Protein AF-A0A813KQ29-F1 (afdb_monomer)

Secondary structure (DSSP, 8-state):
-----HHHHHHHHHHHHHHSPPPPPP----------------------------------------------PPPHHHHHHHHHHHHHHHTTS--TTGGGHHHHHHHHTT-HHHHHHTB-SS-SSSSSGGGB-HHHHHHTT---HHHHHHHHHHHHTS--

pLDDT: mean 80.84, std 19.45, range [44.09, 98.44]

Sequence (160 aa):
AAGVDVHSEQLARLQALLSDLPASPQAESDEEDGGAKDLAKEPALENSRQRRPADTAPSSSLLPETSSPSTEVPRREGREAALHEWLEGLDAGKGGLLQYFDVIRAEFDSDLRQLRAVRLIEPRSAGVVGSIDQSFWQVCGVKTMGHRMLLARGINLLPG

Structure (mmCIF, N/CA/C/O backbone):
data_AF-A0A813KQ29-F1
#
_entry.id   AF-A0A813KQ29-F1
#
loop_
_atom_site.group_PDB
_atom_site.id
_atom_site.type_symbol
_atom_site.label_atom_id
_atom_site.label_alt_id
_atom_site.label_comp_id
_atom_site.label_asym_id
_atom_site.label_entity_id
_atom_site.label_seq_id
_atom_site.pdbx_PDB_ins_code
_atom_site.Cartn_x
_atom_site.Cartn_y
_atom_site.Cartn_z
_atom_site.occupancy
_atom_site.B_iso_or_equiv
_atom_site.auth_seq_id
_atom_site.auth_comp_id
_atom_site.auth_asym_id
_atom_site.auth_atom_id
_atom_site.pdbx_PDB_model_num
ATOM 1 N N . ALA A 1 1 ? 27.866 18.431 -54.044 1.00 47.25 1 ALA A N 1
ATOM 2 C CA . ALA A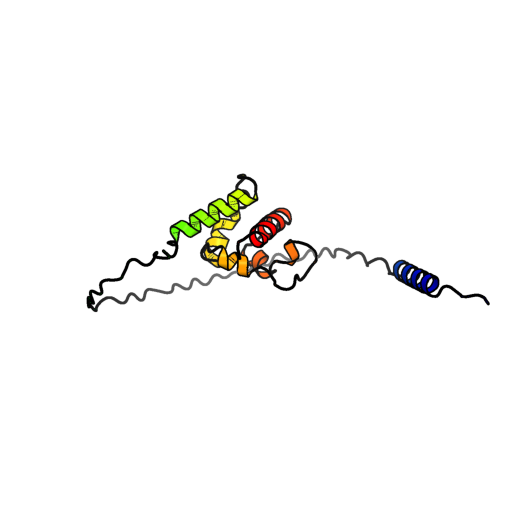 1 1 ? 27.473 17.210 -53.318 1.00 47.25 1 ALA A CA 1
ATOM 3 C C . ALA A 1 1 ? 26.637 17.641 -52.122 1.00 47.25 1 ALA A C 1
ATOM 5 O O . ALA A 1 1 ? 27.189 18.181 -51.175 1.00 47.25 1 ALA A O 1
ATOM 6 N N . ALA A 1 2 ? 25.313 17.544 -52.236 1.00 51.22 2 ALA A N 1
ATOM 7 C CA . ALA A 1 2 ? 24.378 17.913 -51.179 1.00 51.22 2 ALA A CA 1
ATOM 8 C C . ALA A 1 2 ? 24.074 16.653 -50.361 1.00 51.22 2 ALA A C 1
ATOM 10 O O . ALA A 1 2 ? 23.385 15.758 -50.844 1.00 51.22 2 ALA A O 1
ATOM 11 N N . GLY A 1 3 ? 24.662 16.553 -49.169 1.00 56.44 3 GLY A N 1
ATOM 12 C CA . GLY A 1 3 ? 24.293 15.540 -48.187 1.00 56.44 3 GLY A CA 1
ATOM 13 C C . GLY A 1 3 ? 22.990 15.977 -47.540 1.00 56.44 3 GLY A C 1
ATOM 14 O O . GLY A 1 3 ? 22.998 16.856 -46.686 1.00 56.44 3 GLY A O 1
ATOM 15 N N . VAL A 1 4 ? 21.872 15.436 -48.015 1.00 60.28 4 VAL A N 1
ATOM 16 C CA . VAL A 1 4 ? 20.573 15.658 -47.384 1.00 60.28 4 VAL A CA 1
ATOM 17 C C . VAL A 1 4 ? 20.593 14.899 -46.062 1.00 60.28 4 VAL A C 1
ATOM 19 O O . VAL A 1 4 ? 20.774 13.682 -46.037 1.00 60.28 4 VAL A O 1
ATOM 22 N N . ASP A 1 5 ? 20.494 15.651 -44.973 1.00 70.12 5 ASP A N 1
ATOM 23 C CA . ASP A 1 5 ? 20.562 15.177 -43.597 1.00 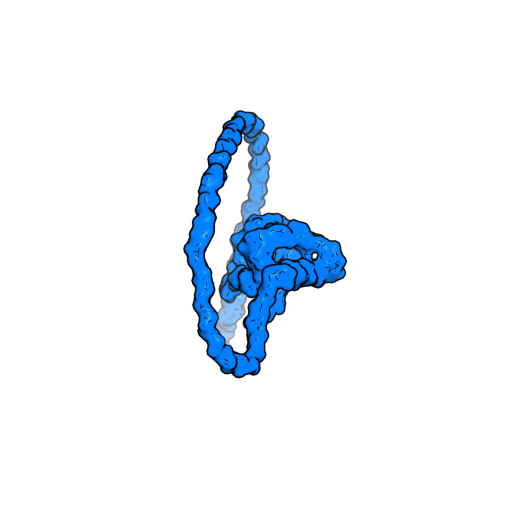70.12 5 ASP A CA 1
ATOM 24 C C . ASP A 1 5 ? 19.353 14.272 -43.301 1.00 70.12 5 ASP A C 1
ATOM 26 O O . ASP A 1 5 ? 18.271 14.725 -42.925 1.00 70.12 5 ASP A O 1
ATOM 30 N N . VAL A 1 6 ? 19.530 12.965 -43.517 1.00 75.44 6 VAL A N 1
ATOM 31 C CA . VAL A 1 6 ? 18.506 11.911 -43.350 1.00 75.44 6 VAL A CA 1
ATOM 32 C C . VAL A 1 6 ? 17.845 11.964 -41.966 1.00 75.44 6 VAL A C 1
ATOM 34 O O . VAL A 1 6 ? 16.679 11.604 -41.803 1.00 75.44 6 VAL A O 1
ATOM 37 N N . HIS A 1 7 ? 18.567 12.473 -40.968 1.00 77.69 7 HIS A N 1
ATOM 38 C CA . HIS A 1 7 ? 18.082 12.607 -39.601 1.00 77.69 7 HIS A CA 1
ATOM 39 C C . HIS A 1 7 ? 17.005 13.698 -39.449 1.00 77.69 7 HIS A C 1
ATOM 41 O O . HIS A 1 7 ? 16.092 13.569 -38.633 1.00 77.69 7 HIS A O 1
ATOM 47 N N . SER A 1 8 ? 17.062 14.754 -40.265 1.00 82.12 8 SER A N 1
ATOM 48 C CA . SER A 1 8 ? 16.061 15.827 -40.252 1.00 82.12 8 SER A CA 1
ATOM 49 C C . SER A 1 8 ? 14.724 15.356 -40.836 1.00 82.12 8 SER A C 1
ATOM 51 O O . SER A 1 8 ? 13.661 15.676 -40.302 1.00 82.12 8 SER A O 1
ATOM 53 N N . GLU A 1 9 ? 14.766 14.507 -41.867 1.00 84.56 9 GLU A N 1
ATOM 54 C CA . GLU A 1 9 ? 13.558 13.961 -42.494 1.00 84.56 9 GLU A CA 1
ATOM 55 C C . GLU A 1 9 ? 12.821 12.974 -41.570 1.00 84.56 9 GLU A C 1
ATOM 57 O O . GLU A 1 9 ? 11.588 12.945 -41.534 1.00 84.56 9 GLU A O 1
ATOM 62 N N . GLN A 1 10 ? 13.559 12.204 -40.761 1.00 84.50 10 GLN A N 1
ATOM 63 C CA . GLN A 1 10 ? 12.958 11.320 -39.757 1.00 84.50 10 GLN A CA 1
ATOM 64 C C . GLN A 1 10 ? 12.234 12.100 -38.651 1.00 84.50 10 GLN A C 1
ATOM 66 O O . GLN A 1 10 ? 11.135 11.712 -38.248 1.00 84.50 10 GLN A O 1
ATOM 71 N N . LEU A 1 11 ? 12.798 13.227 -38.208 1.00 88.31 11 LEU A N 1
ATOM 72 C CA . LEU A 1 11 ? 12.158 14.105 -37.225 1.00 88.31 11 LEU A CA 1
ATOM 73 C C . LEU A 1 11 ? 10.867 14.730 -37.767 1.00 88.31 11 LEU A C 1
ATOM 75 O O . LEU A 1 11 ? 9.845 14.714 -37.081 1.00 88.31 11 LEU A O 1
ATOM 79 N N . ALA A 1 12 ? 10.880 15.199 -39.018 1.00 88.75 12 ALA A N 1
ATOM 80 C CA . ALA A 1 12 ? 9.691 15.761 -39.657 1.00 88.75 12 ALA A CA 1
ATOM 81 C C . ALA A 1 12 ? 8.561 14.723 -39.800 1.00 88.75 12 ALA A C 1
ATOM 83 O O . ALA A 1 12 ? 7.394 15.034 -39.550 1.00 88.75 12 ALA A O 1
ATOM 84 N N . ARG A 1 13 ? 8.897 13.466 -40.129 1.00 88.38 13 ARG A N 1
ATOM 85 C CA . ARG A 1 13 ? 7.918 12.366 -40.203 1.00 88.38 13 ARG A CA 1
ATOM 86 C C . ARG A 1 13 ? 7.277 12.043 -38.853 1.00 88.38 13 ARG A C 1
ATOM 88 O O . ARG A 1 13 ? 6.070 11.820 -38.803 1.00 88.38 13 ARG A O 1
ATOM 95 N N . LEU A 1 14 ? 8.051 12.043 -37.766 1.00 90.12 14 LEU A N 1
ATOM 96 C CA . LEU A 1 14 ? 7.510 11.804 -36.423 1.00 90.12 14 LEU A CA 1
ATOM 97 C C . LEU A 1 14 ? 6.570 12.927 -35.976 1.00 90.12 14 LEU A C 1
ATOM 99 O O . LEU A 1 14 ? 5.529 12.659 -35.379 1.00 90.12 14 LEU A O 1
ATOM 103 N N . GLN A 1 15 ? 6.899 14.175 -36.305 1.00 90.81 15 GLN A N 1
ATOM 104 C CA . GLN A 1 15 ? 6.072 15.320 -35.933 1.00 90.81 15 GLN A CA 1
ATOM 105 C C . GLN A 1 15 ? 4.744 15.358 -36.714 1.00 90.81 15 GLN A C 1
ATOM 107 O O . GLN A 1 15 ? 3.705 15.704 -36.148 1.00 90.81 15 GLN A O 1
ATOM 112 N N . ALA A 1 16 ? 4.750 14.926 -37.981 1.00 91.56 16 ALA A N 1
ATOM 113 C CA . ALA A 1 16 ? 3.533 14.786 -38.781 1.00 91.56 16 ALA A CA 1
ATOM 114 C C . ALA A 1 16 ? 2.593 13.704 -38.218 1.00 91.56 16 ALA A C 1
ATOM 116 O O . ALA A 1 16 ? 1.399 13.952 -38.076 1.00 91.56 16 ALA A O 1
ATOM 117 N N . LEU A 1 17 ? 3.130 12.547 -37.811 1.00 90.56 17 LEU A N 1
ATOM 118 C CA . LEU A 1 17 ? 2.339 11.463 -37.209 1.00 90.56 17 LEU A CA 1
ATOM 119 C C . LEU A 1 17 ? 1.683 11.861 -35.882 1.00 90.56 17 LEU A C 1
ATOM 121 O O . LEU A 1 17 ? 0.576 11.420 -35.588 1.00 90.56 17 LEU A O 1
ATOM 125 N N . LEU A 1 18 ? 2.339 12.708 -35.086 1.00 86.94 18 LEU A N 1
ATOM 126 C CA . LEU A 1 18 ? 1.774 13.185 -33.823 1.00 86.94 18 LEU A CA 1
ATOM 127 C C . LEU A 1 18 ? 0.623 14.186 -34.026 1.00 86.94 18 LEU A C 1
ATOM 129 O O . LEU A 1 18 ? -0.230 14.319 -33.154 1.00 86.94 18 LEU A O 1
ATOM 133 N N . SER A 1 19 ? 0.607 14.883 -35.165 1.00 88.75 19 SER A N 1
ATOM 134 C CA . SER A 1 19 ? -0.395 15.911 -35.479 1.00 88.75 19 SER A CA 1
ATOM 135 C C . SER A 1 19 ? -1.674 15.334 -36.095 1.00 88.75 19 SER A C 1
ATOM 137 O O . SER A 1 19 ? -2.713 15.981 -36.038 1.00 88.75 19 SER A O 1
ATOM 139 N N . ASP A 1 20 ? -1.601 14.129 -36.668 1.00 89.19 20 ASP A N 1
ATOM 140 C CA . ASP A 1 20 ? -2.719 13.465 -37.356 1.00 89.19 20 ASP A CA 1
ATOM 141 C C . ASP A 1 20 ? -3.547 12.552 -36.431 1.00 89.19 20 ASP A C 1
ATOM 143 O O . ASP A 1 20 ? -4.508 11.919 -36.860 1.00 89.19 20 ASP A O 1
ATOM 147 N N . LEU A 1 21 ? -3.197 12.469 -35.142 1.00 82.38 21 LEU A N 1
ATOM 148 C CA . LEU A 1 21 ? -3.965 11.681 -34.181 1.00 82.38 21 LEU A CA 1
ATOM 149 C C . LEU A 1 21 ? -5.358 12.309 -33.988 1.00 82.38 21 LEU A C 1
ATOM 151 O O . LEU A 1 21 ? -5.451 13.441 -33.502 1.00 82.38 21 LEU A O 1
ATOM 155 N N . PRO A 1 22 ? -6.449 11.597 -34.334 1.00 76.69 22 PRO A N 1
ATOM 156 C CA . PRO A 1 22 ? -7.796 12.108 -34.146 1.00 76.69 22 PRO A CA 1
ATOM 157 C C . PRO A 1 22 ? -8.048 12.331 -32.654 1.00 76.69 22 PRO A C 1
ATOM 159 O O . PRO A 1 22 ? -7.699 11.492 -31.819 1.00 76.69 22 PRO A O 1
ATOM 162 N N . ALA A 1 23 ? -8.649 13.475 -32.320 1.00 71.62 23 ALA A N 1
ATOM 163 C CA . ALA A 1 23 ? -9.063 13.778 -30.959 1.00 71.62 23 ALA A CA 1
ATOM 164 C C . ALA A 1 23 ? -9.917 12.619 -30.430 1.00 71.62 23 ALA A C 1
ATOM 166 O O . ALA A 1 23 ? -10.892 12.223 -31.071 1.00 71.62 23 ALA A O 1
ATOM 167 N N . SER A 1 24 ? -9.502 12.059 -29.290 1.00 70.56 24 SER A N 1
ATOM 168 C CA . SER A 1 24 ? -10.189 10.948 -28.635 1.00 70.56 24 SER A CA 1
ATOM 169 C C . SER A 1 24 ? -11.689 11.255 -28.572 1.00 70.56 24 SER A C 1
ATOM 171 O O . SER A 1 24 ? -12.037 12.324 -28.057 1.00 70.56 24 SER A O 1
ATOM 173 N N . PRO A 1 25 ? -12.571 10.378 -29.087 1.00 64.12 25 PRO A N 1
ATOM 174 C CA . PRO A 1 25 ? -14.004 10.595 -28.990 1.00 64.12 25 PRO A CA 1
ATOM 175 C C . PRO A 1 25 ? -14.351 10.734 -27.509 1.00 64.12 25 PRO A C 1
ATOM 177 O O . PRO A 1 25 ? -14.043 9.853 -26.700 1.00 64.12 25 PRO A O 1
ATOM 180 N N . GLN A 1 26 ? -14.907 11.889 -27.143 1.00 51.97 26 GLN A N 1
ATOM 181 C CA . GLN A 1 26 ? -15.436 12.097 -25.807 1.00 51.97 26 GLN A CA 1
ATOM 182 C C . GLN A 1 26 ? -16.492 11.022 -25.579 1.00 51.97 26 GLN A C 1
ATOM 184 O O . GLN A 1 26 ? -17.438 10.917 -26.349 1.00 51.97 26 GLN A O 1
ATOM 189 N N . ALA A 1 27 ? -16.287 10.198 -24.553 1.00 56.84 27 ALA A N 1
ATOM 190 C CA . ALA A 1 27 ? -17.297 9.275 -24.079 1.00 56.84 27 ALA A CA 1
ATOM 191 C C . ALA A 1 27 ? -18.504 10.107 -23.635 1.00 56.84 27 ALA A C 1
ATOM 193 O O . ALA A 1 27 ? -18.486 10.762 -22.593 1.00 56.84 27 ALA A O 1
ATOM 194 N N . GLU A 1 28 ? -19.500 10.138 -24.504 1.00 60.34 28 GLU A N 1
ATOM 195 C CA . GLU A 1 28 ? -20.832 10.641 -24.252 1.00 60.34 28 GLU A CA 1
ATOM 196 C C . GLU A 1 28 ? -21.446 9.737 -23.179 1.00 60.34 28 GLU A C 1
ATOM 198 O O . GLU A 1 28 ? -21.584 8.525 -23.341 1.00 60.34 28 GLU A O 1
ATOM 203 N N . SER A 1 29 ? -21.664 10.339 -22.013 1.00 55.66 29 SER A N 1
ATOM 204 C CA . SER A 1 29 ? -22.299 9.724 -20.860 1.00 55.66 29 SER A CA 1
ATOM 205 C C . SER A 1 29 ? -23.751 9.421 -21.209 1.00 55.66 29 SER A C 1
ATOM 207 O O . SER A 1 29 ? -24.595 10.313 -21.173 1.00 55.66 29 SER A O 1
ATOM 209 N N . ASP A 1 30 ? -24.028 8.168 -21.551 1.00 58.19 30 ASP A N 1
ATOM 210 C CA . ASP A 1 30 ? -25.385 7.639 -21.621 1.00 58.19 30 ASP A CA 1
ATOM 211 C C . ASP A 1 30 ? -25.913 7.502 -20.179 1.00 58.19 30 ASP A C 1
ATOM 213 O O . ASP A 1 30 ? -25.521 6.612 -19.418 1.00 58.19 30 ASP A O 1
ATOM 217 N N . GLU A 1 31 ? -26.728 8.474 -19.765 1.00 64.56 31 GLU A N 1
ATOM 218 C CA . GLU A 1 31 ? -27.550 8.418 -18.557 1.00 64.56 31 GLU A CA 1
ATOM 219 C C . GLU A 1 31 ? -28.700 7.420 -18.776 1.00 64.56 31 GLU A C 1
ATOM 221 O O . GLU A 1 31 ? -29.810 7.811 -19.131 1.00 64.56 31 GLU A O 1
ATOM 226 N N . GLU A 1 32 ? -28.463 6.126 -18.536 1.00 60.56 32 GLU A N 1
ATOM 227 C CA . GLU A 1 32 ? -29.569 5.180 -18.335 1.00 60.56 32 GLU A CA 1
ATOM 228 C C . GLU A 1 32 ? -30.106 5.284 -16.899 1.00 60.56 32 GLU A C 1
ATOM 230 O O . GLU A 1 32 ? -29.642 4.645 -15.950 1.00 60.56 32 GLU A O 1
ATOM 235 N N . ASP A 1 33 ? -31.134 6.123 -16.782 1.00 65.19 33 ASP A N 1
ATOM 236 C CA . ASP A 1 33 ? -32.289 5.927 -15.911 1.00 65.19 33 ASP A CA 1
ATOM 237 C C . ASP A 1 33 ? -32.869 4.520 -16.144 1.00 65.19 33 ASP A C 1
ATOM 239 O O . ASP A 1 33 ? -33.273 4.178 -17.255 1.00 65.19 33 ASP A O 1
ATOM 243 N N . GLY A 1 34 ? -32.889 3.673 -15.109 1.00 48.22 34 GLY A N 1
ATOM 244 C CA . GLY A 1 34 ? -33.433 2.331 -15.284 1.00 48.22 34 GLY A CA 1
ATOM 245 C C . GLY A 1 34 ? -33.407 1.421 -14.064 1.00 48.22 34 GLY A C 1
ATOM 246 O O . GLY A 1 34 ? -32.561 0.543 -13.941 1.00 48.22 34 GLY A O 1
ATOM 247 N N . GLY A 1 35 ? -34.448 1.517 -13.238 1.00 50.56 35 GLY A N 1
ATOM 248 C CA . GLY A 1 35 ? -35.075 0.302 -12.710 1.00 50.56 35 GLY A CA 1
ATOM 249 C C . GLY A 1 35 ? -34.658 -0.155 -11.315 1.00 50.56 35 GLY A C 1
ATOM 250 O O . GLY A 1 35 ? -33.824 -1.040 -11.134 1.00 50.56 35 GLY A O 1
ATOM 251 N N . ALA A 1 36 ? -35.411 0.321 -10.324 1.00 53.12 36 ALA A N 1
ATOM 252 C CA . ALA A 1 36 ? -35.631 -0.412 -9.087 1.00 53.12 36 ALA A CA 1
ATOM 253 C C . ALA A 1 36 ? -36.221 -1.803 -9.394 1.00 53.12 36 ALA A C 1
ATOM 255 O O . ALA A 1 36 ? -37.337 -1.915 -9.907 1.00 53.12 36 ALA A O 1
ATOM 256 N N . LYS A 1 37 ? -35.485 -2.866 -9.054 1.00 57.56 37 LYS A N 1
ATOM 257 C CA . LYS A 1 37 ? -36.021 -4.225 -8.921 1.00 57.56 37 LYS A CA 1
ATOM 258 C C . LYS A 1 37 ? -35.583 -4.823 -7.595 1.00 57.56 37 LYS A C 1
ATOM 260 O O . LYS A 1 37 ? -34.520 -5.415 -7.452 1.00 57.56 37 LYS A O 1
ATOM 265 N N . ASP A 1 38 ? -36.468 -4.605 -6.638 1.00 50.12 38 ASP A N 1
ATOM 266 C CA . ASP A 1 38 ? -36.881 -5.565 -5.626 1.00 50.12 38 ASP A CA 1
ATOM 267 C C . ASP A 1 38 ? -36.771 -7.013 -6.147 1.00 50.12 38 ASP A C 1
ATOM 269 O O . ASP A 1 38 ? -37.452 -7.355 -7.116 1.00 50.12 38 ASP A O 1
ATOM 273 N N . LEU A 1 39 ? -35.904 -7.845 -5.553 1.00 60.03 39 LEU A N 1
ATOM 274 C CA . LEU A 1 39 ? -36.216 -9.260 -5.332 1.00 60.03 39 LEU A CA 1
ATOM 275 C C . LEU A 1 39 ? -35.227 -9.941 -4.373 1.00 60.03 39 LEU A C 1
ATOM 277 O O . LEU A 1 39 ? -34.032 -10.062 -4.628 1.00 60.03 39 LEU A O 1
ATOM 281 N N . ALA A 1 40 ? -35.810 -10.411 -3.275 1.00 60.22 40 ALA A N 1
ATOM 282 C CA . ALA A 1 40 ? -35.310 -11.318 -2.251 1.00 60.22 40 ALA A CA 1
ATOM 283 C C . ALA A 1 40 ? -34.287 -12.385 -2.699 1.00 60.22 40 ALA A C 1
ATOM 285 O O . ALA A 1 40 ? -34.422 -12.975 -3.770 1.00 60.22 40 ALA A O 1
ATOM 286 N N . LYS A 1 41 ? -33.412 -12.805 -1.769 1.00 51.88 41 LYS A N 1
ATOM 287 C CA . LYS A 1 41 ? -33.599 -14.045 -0.977 1.00 51.88 41 LYS A CA 1
ATOM 288 C C . LYS A 1 41 ? -32.280 -14.478 -0.326 1.00 51.88 41 LYS A C 1
ATOM 290 O O . LYS A 1 41 ? -31.373 -14.955 -0.998 1.00 51.88 41 LYS A O 1
ATOM 295 N N . GLU A 1 42 ? -32.221 -14.363 0.997 1.00 50.16 42 GLU A N 1
ATOM 296 C CA . GLU A 1 42 ? -31.237 -15.061 1.823 1.00 50.16 42 GLU A CA 1
ATOM 297 C C . GLU A 1 42 ? -31.497 -16.575 1.819 1.00 50.16 42 GLU A C 1
ATOM 299 O O . GLU A 1 42 ? -32.649 -17.007 1.948 1.00 50.16 42 GLU A O 1
ATOM 304 N N . PRO A 1 43 ? -30.434 -17.391 1.762 1.00 59.41 43 PRO A N 1
ATOM 305 C CA . PRO A 1 43 ? -30.434 -18.686 2.414 1.00 59.41 43 PRO A CA 1
ATOM 306 C C . PRO A 1 43 ? -29.337 -18.741 3.483 1.00 59.41 43 PRO A C 1
ATOM 308 O O . PRO A 1 43 ? -28.150 -18.889 3.194 1.00 59.41 43 PRO A O 1
ATOM 311 N N . ALA A 1 44 ? -29.777 -18.680 4.738 1.00 52.41 44 ALA A N 1
ATOM 312 C CA . ALA A 1 44 ? -29.020 -19.150 5.884 1.00 52.41 44 ALA A CA 1
ATOM 313 C C . ALA A 1 44 ? -28.711 -20.647 5.710 1.00 52.41 44 ALA A C 1
ATOM 315 O O . ALA A 1 44 ? -29.620 -21.476 5.659 1.00 52.41 44 ALA A O 1
ATOM 316 N N . LEU A 1 45 ? -27.427 -20.996 5.636 1.00 56.09 45 LEU A N 1
ATOM 317 C CA . LEU A 1 45 ? -26.946 -22.364 5.808 1.00 56.09 45 LEU A CA 1
ATOM 318 C C . LEU A 1 45 ? -26.065 -22.420 7.053 1.00 56.09 45 LEU A C 1
ATOM 320 O O . LEU A 1 45 ? -24.841 -22.328 7.025 1.00 56.09 45 LEU A O 1
ATOM 324 N N . GLU A 1 46 ? -26.785 -22.556 8.159 1.00 49.16 46 GLU A N 1
ATOM 325 C CA . GLU A 1 46 ? -26.434 -23.296 9.362 1.00 49.16 46 GLU A CA 1
ATOM 326 C C . GLU A 1 46 ? -25.599 -24.545 9.017 1.00 49.16 46 GLU A C 1
ATOM 328 O O . GLU A 1 46 ? -26.147 -25.559 8.583 1.00 49.16 46 GLU A O 1
ATOM 333 N N . ASN A 1 47 ? -24.275 -24.505 9.213 1.00 49.41 47 ASN A N 1
ATOM 334 C CA . ASN A 1 47 ? -23.475 -25.729 9.227 1.00 49.41 47 ASN A CA 1
ATOM 335 C C . ASN A 1 47 ? -22.963 -26.015 10.637 1.00 49.41 47 ASN A C 1
ATOM 337 O O . ASN A 1 47 ? -22.013 -25.424 11.153 1.00 49.41 47 ASN A O 1
ATOM 341 N N . SER A 1 48 ? -23.685 -26.939 11.257 1.00 59.59 48 SER A N 1
ATOM 342 C CA . SER A 1 48 ? -23.465 -27.485 12.578 1.00 59.59 48 SER A CA 1
ATOM 343 C C . SER A 1 48 ? -22.147 -28.258 12.685 1.00 59.59 48 SER A C 1
ATOM 345 O O . SER A 1 48 ? -21.884 -29.201 11.952 1.00 59.59 48 SER A O 1
ATOM 347 N N . ARG A 1 49 ? -21.377 -27.893 13.714 1.00 56.38 49 ARG A N 1
ATOM 348 C CA . ARG A 1 49 ? -20.76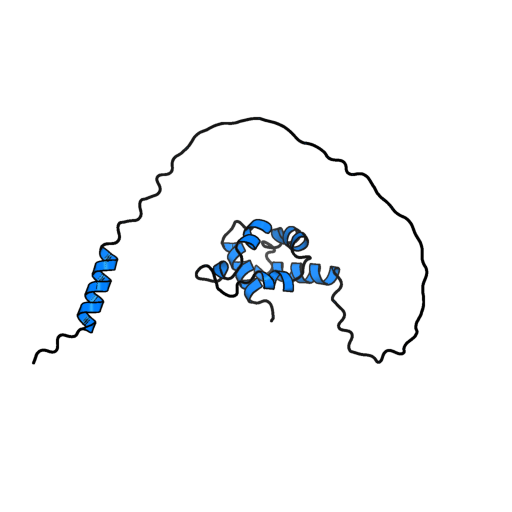0 -28.788 14.711 1.00 56.38 49 ARG A CA 1
ATOM 349 C C . ARG A 1 49 ? -20.360 -30.197 14.235 1.00 56.38 49 ARG A C 1
ATOM 351 O O . ARG A 1 49 ? -21.141 -31.135 14.356 1.00 56.38 49 ARG A O 1
ATOM 358 N N . GLN A 1 50 ? -19.060 -30.393 14.011 1.00 48.00 50 GLN A N 1
ATOM 359 C CA . GLN A 1 50 ? -18.415 -31.681 14.288 1.00 48.00 50 GLN A CA 1
ATOM 360 C C . GLN A 1 50 ? -17.211 -31.473 15.218 1.00 48.00 50 GLN A C 1
ATOM 362 O O . GLN A 1 50 ? -16.083 -31.238 14.795 1.00 48.00 50 GLN A O 1
ATOM 367 N N . ARG A 1 51 ? -17.471 -31.540 16.529 1.00 47.72 51 ARG A N 1
ATOM 368 C CA . ARG A 1 51 ? -16.434 -31.729 17.549 1.00 47.72 51 ARG A CA 1
ATOM 369 C C . ARG A 1 51 ? -15.997 -33.194 17.516 1.00 47.72 51 ARG A C 1
ATOM 371 O O . ARG A 1 51 ? -16.843 -34.075 17.647 1.00 47.72 51 ARG A O 1
ATOM 378 N N . ARG A 1 52 ? -14.694 -33.453 17.407 1.00 61.00 52 ARG A N 1
ATOM 379 C CA . ARG A 1 52 ? -14.087 -34.740 17.778 1.00 61.00 52 ARG A CA 1
ATOM 380 C C . ARG A 1 52 ? -13.194 -34.547 19.010 1.00 61.00 52 ARG A C 1
ATOM 382 O O . ARG A 1 52 ? -12.407 -33.602 19.009 1.00 61.00 52 ARG A O 1
ATOM 389 N N . PRO A 1 53 ? -13.324 -35.394 20.046 1.00 53.03 53 PRO A N 1
ATOM 390 C CA . PRO A 1 53 ? -12.442 -35.390 21.203 1.00 53.03 53 PRO A CA 1
ATOM 391 C C . PRO A 1 53 ? -11.267 -36.374 21.055 1.00 53.03 53 PRO A C 1
ATOM 393 O O . PRO A 1 53 ? -11.425 -37.448 20.486 1.00 53.03 53 PRO A O 1
ATOM 396 N N . ALA A 1 54 ? -10.154 -35.950 21.659 1.00 50.62 54 ALA A N 1
ATOM 397 C CA . ALA A 1 54 ? -9.189 -36.685 22.483 1.00 50.62 54 ALA A CA 1
ATOM 398 C C . ALA A 1 54 ? -8.299 -37.818 21.923 1.00 50.62 54 ALA A C 1
ATOM 400 O O . ALA A 1 54 ? -8.723 -38.705 21.193 1.00 50.62 54 ALA A O 1
ATOM 401 N N . ASP A 1 55 ? -7.087 -37.789 22.494 1.00 44.09 55 ASP A N 1
ATOM 402 C CA . ASP A 1 55 ? -6.152 -38.882 22.787 1.00 44.09 55 ASP A CA 1
ATOM 403 C C . ASP A 1 55 ? -5.085 -39.243 21.742 1.00 44.09 55 ASP A C 1
ATOM 405 O O . ASP A 1 55 ? -5.351 -39.906 20.745 1.00 44.09 55 ASP A O 1
ATOM 409 N N . THR A 1 56 ? -3.828 -38.852 21.997 1.00 45.97 56 THR A N 1
ATOM 410 C CA . THR A 1 56 ? -2.763 -39.781 22.439 1.00 45.97 56 THR A CA 1
ATOM 411 C C . THR A 1 56 ? -1.534 -38.976 22.903 1.00 45.97 56 THR A C 1
ATOM 413 O O . THR A 1 56 ? -1.180 -37.947 22.333 1.00 45.97 56 THR A O 1
ATOM 416 N N . ALA A 1 57 ? -0.948 -39.452 23.996 1.00 56.88 57 ALA A N 1
ATOM 417 C CA . ALA A 1 57 ? 0.026 -38.846 24.899 1.00 56.88 57 ALA A CA 1
ATOM 418 C C . ALA A 1 57 ? 1.498 -38.836 24.364 1.00 56.88 57 ALA A C 1
ATOM 420 O O . ALA A 1 57 ? 1.736 -39.208 23.215 1.00 56.88 57 ALA A O 1
ATOM 421 N N . P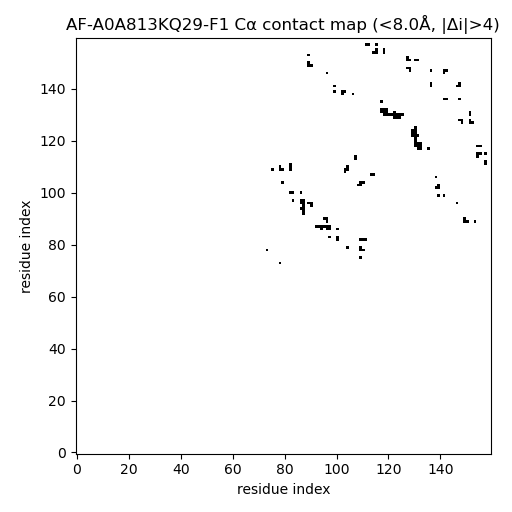RO A 1 58 ? 2.488 -38.383 25.170 1.00 62.06 58 PRO A N 1
ATOM 422 C CA . PRO A 1 58 ? 3.770 -37.828 24.730 1.00 62.06 58 PRO A CA 1
ATOM 423 C C . PRO A 1 58 ? 4.897 -38.866 24.634 1.00 62.06 58 PRO A C 1
ATOM 425 O O . PRO A 1 58 ? 4.879 -39.887 25.316 1.00 62.06 58 PRO A O 1
ATOM 428 N N . SER A 1 59 ? 5.951 -38.546 23.879 1.00 52.25 59 SER A N 1
ATOM 429 C CA . SER A 1 59 ? 7.248 -39.214 24.017 1.00 52.25 59 SER A CA 1
ATOM 430 C C . SER A 1 59 ? 8.373 -38.181 23.984 1.00 52.25 59 SER A C 1
ATOM 432 O O . SER A 1 59 ? 8.705 -37.627 22.938 1.00 52.25 59 SER A O 1
ATOM 434 N N . SER A 1 60 ? 8.926 -37.910 25.167 1.00 55.94 60 SER A N 1
ATOM 435 C CA . SER A 1 60 ? 10.129 -37.109 25.386 1.00 55.94 60 SER A CA 1
ATOM 436 C C . SER A 1 60 ? 11.358 -37.811 24.814 1.00 55.94 60 SER A C 1
ATOM 438 O O . SER A 1 60 ? 11.786 -38.836 25.341 1.00 55.94 60 SER A O 1
ATOM 440 N N . SER A 1 61 ? 11.981 -37.204 23.808 1.00 49.47 61 SER A N 1
ATOM 441 C CA . SER A 1 61 ? 13.394 -37.417 23.490 1.00 49.47 61 SER A CA 1
ATOM 442 C C . SER A 1 61 ? 14.158 -36.166 23.905 1.00 49.47 61 SER A C 1
ATOM 444 O O . SER A 1 61 ? 14.131 -35.146 23.224 1.00 49.47 61 SER A O 1
ATOM 446 N N . LEU A 1 62 ? 14.802 -36.249 25.070 1.00 57.38 62 LEU A N 1
ATOM 447 C CA . LEU A 1 62 ? 15.734 -35.250 25.582 1.00 57.38 62 LEU A CA 1
ATOM 448 C C . LEU A 1 62 ? 17.035 -35.336 24.777 1.00 57.38 62 LEU A C 1
ATOM 450 O O . LEU A 1 62 ? 17.880 -36.189 25.048 1.00 57.38 62 LEU A O 1
ATOM 454 N N . LEU A 1 63 ? 17.184 -34.458 23.788 1.00 61.47 63 LEU A N 1
ATOM 455 C CA . LEU A 1 63 ? 18.476 -34.146 23.186 1.00 61.47 63 LEU A CA 1
ATOM 456 C C . LEU A 1 63 ? 18.981 -32.812 23.763 1.00 61.47 63 LEU A C 1
ATOM 458 O O . LEU A 1 63 ? 18.201 -31.864 23.866 1.00 61.47 63 LEU A O 1
ATOM 462 N N . PRO A 1 64 ? 20.261 -32.715 24.160 1.00 60.03 64 PRO A N 1
ATOM 463 C CA . PRO A 1 64 ? 20.876 -31.454 24.545 1.00 60.03 64 PRO A CA 1
ATOM 464 C C . PRO A 1 64 ? 21.142 -30.636 23.277 1.00 60.03 64 PRO A C 1
ATOM 466 O O . PRO A 1 64 ? 22.180 -30.779 22.632 1.00 60.03 64 PRO A O 1
ATOM 469 N N . GLU A 1 65 ? 20.173 -29.807 22.893 1.00 46.31 65 GLU A N 1
ATOM 470 C CA . GLU A 1 65 ? 20.329 -28.881 21.779 1.00 46.31 65 GLU A CA 1
ATOM 471 C C . GLU A 1 65 ? 21.213 -27.709 22.204 1.00 46.31 65 GLU A C 1
ATOM 473 O O . GLU A 1 65 ? 20.861 -26.844 23.005 1.00 46.31 65 GLU A O 1
ATOM 478 N N . THR A 1 66 ? 22.417 -27.737 21.649 1.00 47.25 66 THR A N 1
ATOM 479 C CA . THR A 1 66 ? 23.327 -26.613 21.486 1.00 47.25 66 THR A CA 1
ATOM 480 C C . THR A 1 66 ? 22.556 -25.355 21.098 1.00 47.25 66 THR A C 1
ATOM 482 O O . THR A 1 66 ? 21.878 -25.356 20.069 1.00 47.25 66 THR A O 1
ATOM 485 N N . SER A 1 67 ? 22.689 -24.304 21.909 1.00 49.09 67 SER A N 1
ATOM 486 C CA . SER A 1 67 ? 22.112 -22.969 21.741 1.00 49.09 67 SER A CA 1
ATOM 487 C C . SER A 1 67 ? 22.437 -22.362 20.373 1.00 49.09 67 SER A C 1
ATOM 489 O O . SER A 1 67 ? 23.343 -21.545 20.224 1.00 49.09 67 SER A O 1
ATOM 491 N N . SER A 1 68 ? 21.692 -22.779 19.356 1.00 57.62 68 SER A N 1
ATOM 492 C CA . SER A 1 68 ? 21.593 -22.070 18.091 1.00 57.62 68 SER A CA 1
ATOM 493 C C . SER A 1 68 ? 20.791 -20.797 18.354 1.00 57.62 68 SER A C 1
ATOM 495 O O . SER A 1 68 ? 19.826 -20.860 19.120 1.00 57.62 68 SER A O 1
ATOM 497 N N . PRO A 1 69 ? 21.169 -19.641 17.777 1.00 61.75 69 PRO A N 1
ATOM 498 C CA . PRO A 1 69 ? 20.375 -18.424 17.867 1.00 61.75 69 PRO A CA 1
ATOM 499 C C . PRO A 1 69 ? 19.007 -18.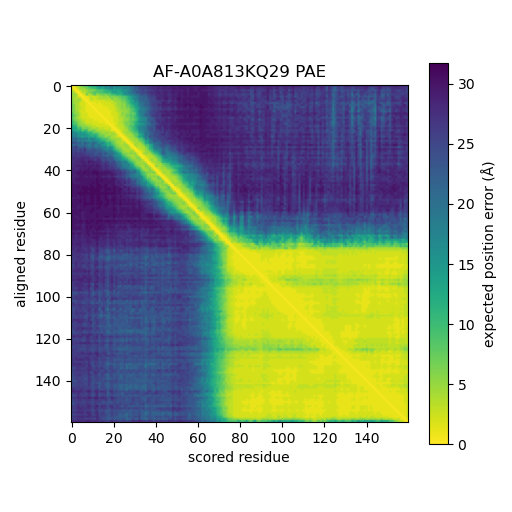728 17.267 1.00 61.75 69 PRO A C 1
ATOM 501 O O . PRO A 1 69 ? 18.836 -18.804 16.049 1.00 61.75 69 PRO A O 1
ATOM 504 N N . SER A 1 70 ? 18.067 -19.009 18.168 1.00 49.78 70 SER A N 1
ATOM 505 C CA . SER A 1 70 ? 16.712 -19.400 17.849 1.00 49.78 70 SER A CA 1
ATOM 506 C C . SER A 1 70 ? 16.138 -18.271 17.018 1.00 49.78 70 SER A C 1
ATOM 508 O O . SER A 1 70 ? 15.948 -17.152 17.496 1.00 49.78 70 SER A O 1
ATOM 510 N N . THR A 1 71 ? 15.956 -18.551 15.732 1.00 61.16 71 THR A N 1
ATOM 511 C CA . THR A 1 71 ? 15.182 -17.708 14.836 1.00 61.16 71 THR A CA 1
ATOM 512 C C . THR A 1 71 ? 13.744 -17.866 15.308 1.00 61.16 71 THR A C 1
ATOM 514 O O . THR A 1 71 ? 12.990 -18.674 14.772 1.00 61.16 71 THR A O 1
ATOM 517 N N . GLU A 1 72 ? 13.402 -17.190 16.408 1.00 59.66 72 GLU A N 1
ATOM 518 C CA . GLU A 1 72 ? 12.056 -17.173 16.948 1.00 59.66 72 GLU A CA 1
ATOM 519 C C . GLU A 1 72 ? 11.165 -16.583 15.866 1.00 59.66 72 GLU A C 1
ATOM 521 O O . GLU A 1 72 ? 11.199 -15.390 15.562 1.00 59.66 72 GLU A O 1
ATOM 526 N N . VAL A 1 73 ? 10.399 -17.460 15.222 1.00 63.53 73 VAL A N 1
ATOM 527 C CA . VAL A 1 73 ? 9.348 -17.062 14.300 1.00 63.53 73 VAL A CA 1
ATOM 528 C C . VAL A 1 73 ? 8.430 -16.126 15.086 1.00 63.53 73 VAL A C 1
ATOM 530 O O . VAL A 1 73 ? 7.864 -16.559 16.094 1.00 63.53 73 VAL A O 1
ATOM 533 N N . PRO A 1 74 ? 8.288 -14.853 14.679 1.00 62.56 74 PRO A N 1
ATOM 534 C CA . PRO A 1 74 ? 7.513 -13.889 15.439 1.00 62.56 74 PRO A CA 1
ATOM 535 C C . PRO A 1 74 ? 6.094 -14.426 15.600 1.00 62.56 74 PRO A C 1
ATOM 537 O O . PRO A 1 74 ? 5.429 -14.764 14.607 1.00 62.56 74 PRO A O 1
ATOM 540 N N . ARG A 1 75 ? 5.666 -14.548 16.864 1.00 76.44 75 ARG A N 1
ATOM 541 C CA . ARG A 1 75 ? 4.306 -14.953 17.236 1.00 76.44 75 ARG A CA 1
ATOM 542 C C . ARG A 1 75 ? 3.307 -14.027 16.542 1.00 76.44 75 ARG A C 1
ATOM 544 O O . ARG A 1 75 ? 3.601 -12.854 16.324 1.00 76.44 75 ARG A O 1
ATOM 551 N N . ARG A 1 76 ? 2.129 -14.559 16.205 1.00 75.44 76 ARG A N 1
ATOM 552 C CA . ARG A 1 76 ? 1.090 -13.868 15.414 1.00 75.44 76 ARG A CA 1
ATOM 553 C C . ARG A 1 76 ? 0.780 -12.454 15.927 1.00 75.44 76 ARG A C 1
ATOM 555 O O . ARG A 1 76 ? 0.689 -11.527 15.136 1.00 75.44 76 ARG A O 1
ATOM 562 N N . GLU A 1 77 ? 0.742 -12.286 17.243 1.00 79.69 77 GLU A N 1
ATOM 563 C CA . GLU A 1 77 ? 0.492 -11.010 17.925 1.00 79.69 77 GLU A CA 1
ATOM 564 C C . GLU A 1 77 ? 1.553 -9.934 17.623 1.00 79.69 77 GLU A C 1
ATOM 566 O O . GLU A 1 77 ? 1.224 -8.768 17.430 1.00 79.69 77 GLU A O 1
ATOM 571 N N . GLY A 1 78 ? 2.823 -10.323 17.453 1.00 91.12 78 GLY A N 1
ATOM 572 C CA . GLY A 1 78 ? 3.883 -9.395 17.046 1.00 91.12 78 GLY A CA 1
ATOM 573 C C . GLY A 1 78 ? 3.764 -8.934 15.591 1.00 91.12 78 GLY A C 1
ATOM 574 O O . GLY A 1 78 ? 4.220 -7.847 15.250 1.00 91.12 78 GLY A O 1
ATOM 575 N N . ARG A 1 79 ? 3.127 -9.735 14.727 1.00 94.06 79 ARG A N 1
ATOM 576 C CA . ARG A 1 79 ? 2.916 -9.382 13.314 1.00 94.06 79 ARG A CA 1
ATOM 577 C C . ARG A 1 79 ? 1.799 -8.363 13.154 1.00 94.06 79 ARG A C 1
ATOM 579 O O . ARG A 1 79 ? 1.946 -7.421 12.389 1.00 94.06 79 ARG A O 1
ATOM 586 N N . GLU A 1 80 ? 0.714 -8.529 13.906 1.00 96.31 80 GLU A N 1
ATOM 587 C CA . GLU A 1 80 ? -0.388 -7.563 13.938 1.00 96.31 80 GLU A CA 1
ATOM 588 C C . GLU A 1 80 ? 0.091 -6.191 14.428 1.00 96.31 80 GLU A C 1
ATOM 590 O O . GLU A 1 80 ? -0.183 -5.188 13.773 1.00 96.31 80 GLU A O 1
ATOM 595 N N . ALA A 1 81 ? 0.891 -6.145 15.500 1.00 96.38 81 ALA A N 1
ATOM 596 C CA . ALA A 1 81 ? 1.500 -4.902 15.974 1.00 96.38 81 ALA A CA 1
ATOM 597 C C . ALA A 1 81 ? 2.416 -4.258 14.915 1.00 96.38 81 ALA A C 1
ATOM 599 O O . ALA A 1 81 ? 2.301 -3.064 14.648 1.00 96.38 81 ALA A O 1
ATOM 600 N N . ALA A 1 82 ? 3.268 -5.054 14.257 1.00 96.25 82 ALA A N 1
ATOM 601 C CA . ALA A 1 82 ? 4.149 -4.564 13.196 1.00 96.25 82 ALA A CA 1
ATOM 602 C C . ALA A 1 82 ? 3.374 -4.037 11.976 1.00 96.25 82 ALA A C 1
ATOM 604 O O . ALA A 1 82 ? 3.756 -3.023 11.396 1.00 96.25 82 ALA A O 1
ATOM 605 N N . LEU A 1 83 ? 2.276 -4.697 11.586 1.00 97.69 83 LEU A N 1
ATOM 606 C CA . LEU A 1 83 ? 1.401 -4.215 10.518 1.00 97.69 83 LEU A CA 1
ATOM 607 C C . LEU A 1 83 ? 0.737 -2.887 10.905 1.00 97.69 83 LEU A C 1
ATOM 609 O O . LEU A 1 83 ? 0.679 -1.979 10.077 1.00 97.69 83 LEU A O 1
ATOM 613 N N . HIS A 1 84 ? 0.238 -2.779 12.138 1.00 97.88 84 HIS A N 1
ATOM 614 C CA . HIS A 1 84 ? -0.410 -1.566 12.635 1.00 97.88 84 HIS A CA 1
ATOM 615 C C . HIS A 1 84 ? 0.558 -0.377 12.616 1.00 97.88 84 HIS A C 1
ATOM 617 O O . HIS A 1 84 ? 0.253 0.651 12.015 1.00 97.88 84 HIS A O 1
ATOM 623 N N . GLU A 1 85 ? 1.746 -0.543 13.206 1.00 97.69 85 GLU A N 1
ATOM 624 C CA . GLU A 1 85 ? 2.800 0.479 13.220 1.00 97.69 85 GLU A CA 1
ATOM 625 C C . GLU A 1 85 ? 3.234 0.861 11.799 1.00 97.69 85 GLU A C 1
ATOM 627 O O . GLU A 1 85 ? 3.409 2.039 11.490 1.00 97.69 85 GLU A O 1
ATOM 632 N N . TRP A 1 86 ? 3.353 -0.120 10.899 1.00 97.75 86 TRP A N 1
ATOM 633 C CA . TRP A 1 86 ? 3.688 0.141 9.503 1.00 97.75 86 TRP A CA 1
ATOM 634 C C . TRP A 1 86 ? 2.615 0.983 8.797 1.00 97.75 86 TRP A C 1
ATOM 636 O O . TRP A 1 86 ? 2.959 1.977 8.158 1.00 97.75 86 TRP A O 1
ATOM 646 N N . LEU A 1 87 ? 1.327 0.640 8.930 1.00 98.06 87 LEU A N 1
ATOM 647 C CA . LEU A 1 87 ? 0.225 1.403 8.324 1.00 98.06 87 LEU A CA 1
ATOM 648 C C . LEU A 1 87 ? 0.142 2.833 8.868 1.00 98.06 87 LEU A C 1
ATOM 650 O O . LEU A 1 87 ? -0.037 3.770 8.091 1.00 98.06 87 LEU A O 1
ATOM 654 N N . GLU A 1 88 ? 0.295 2.997 10.180 1.00 98.00 88 GLU A N 1
ATOM 655 C CA . GLU A 1 88 ? 0.314 4.300 10.847 1.00 98.00 88 GLU A CA 1
ATOM 656 C C . GLU A 1 88 ? 1.535 5.138 10.427 1.00 98.00 88 GLU A C 1
ATOM 658 O O . GLU A 1 88 ? 1.432 6.340 10.187 1.00 98.00 88 GLU A O 1
ATOM 663 N N . GLY A 1 89 ? 2.700 4.515 10.239 1.00 97.50 89 GLY A N 1
ATOM 664 C CA . GLY A 1 89 ? 3.904 5.201 9.769 1.00 97.50 89 GLY A CA 1
ATOM 665 C C . GLY A 1 89 ? 3.788 5.748 8.340 1.00 97.50 89 GLY A C 1
ATOM 666 O O . GLY A 1 89 ? 4.367 6.792 8.027 1.00 97.50 89 GLY A O 1
ATOM 667 N N . LEU A 1 90 ? 3.016 5.091 7.467 1.00 97.44 90 LEU A N 1
ATOM 668 C CA . LEU A 1 90 ? 2.885 5.482 6.056 1.00 97.44 90 LEU A CA 1
ATOM 669 C C . LEU A 1 90 ? 2.178 6.821 5.837 1.00 97.44 90 LEU A C 1
ATOM 671 O O . LEU A 1 90 ? 2.447 7.493 4.839 1.00 97.44 90 LEU A O 1
ATOM 675 N N . ASP A 1 91 ? 1.284 7.215 6.737 1.00 96.75 91 ASP A N 1
ATOM 676 C CA . ASP A 1 91 ? 0.569 8.489 6.664 1.00 96.75 91 ASP A CA 1
ATOM 677 C C . ASP A 1 91 ? 1.047 9.511 7.706 1.00 96.75 91 ASP A C 1
ATOM 679 O O . ASP A 1 91 ? 0.363 10.505 7.965 1.00 96.75 91 ASP A O 1
ATOM 683 N N . ALA A 1 92 ? 2.268 9.308 8.219 1.00 95.31 92 ALA A N 1
ATOM 684 C CA . ALA A 1 92 ? 2.917 10.133 9.234 1.00 95.31 92 ALA A CA 1
ATOM 685 C C . ALA A 1 92 ? 2.140 10.185 10.563 1.00 95.31 92 ALA A C 1
ATOM 687 O O . ALA A 1 92 ? 2.033 11.247 11.179 1.00 95.31 92 ALA A O 1
ATOM 688 N N . GLY A 1 93 ? 1.596 9.044 10.992 1.00 96.12 93 GLY A N 1
ATOM 689 C CA . GLY A 1 93 ? 0.892 8.898 12.265 1.00 96.12 93 GLY A CA 1
ATOM 690 C C . GLY A 1 93 ? -0.533 9.442 12.252 1.00 96.12 93 GLY A C 1
ATOM 691 O O . GLY A 1 93 ?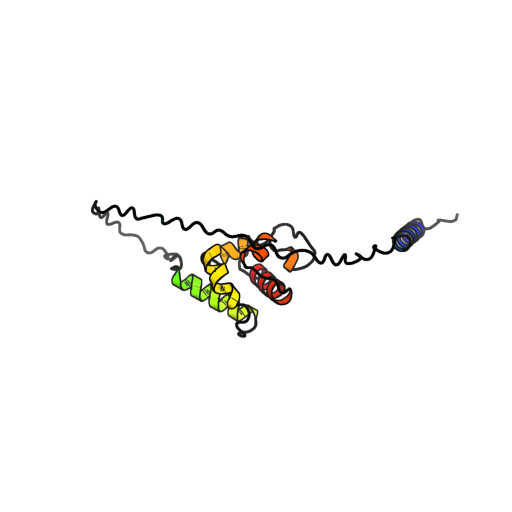 -1.089 9.743 13.303 1.00 96.12 93 GLY A O 1
ATOM 692 N N . LYS A 1 94 ? -1.128 9.638 11.070 1.00 96.50 94 LYS A N 1
ATOM 693 C CA . LYS A 1 94 ? -2.508 10.130 10.951 1.00 96.50 94 LYS A CA 1
ATOM 694 C C . LYS A 1 94 ? -3.526 9.005 11.101 1.00 96.50 94 LYS A C 1
ATOM 696 O O . LYS A 1 94 ? -4.676 9.287 11.429 1.00 96.50 94 LYS A O 1
ATOM 701 N N . GLY A 1 95 ? -3.126 7.763 10.829 1.00 95.94 95 GLY A N 1
ATOM 702 C CA . GLY A 1 95 ? -3.970 6.578 10.970 1.00 95.94 95 GLY A CA 1
ATOM 703 C C . GLY A 1 95 ? -5.093 6.467 9.931 1.00 95.94 95 GLY A C 1
ATOM 704 O O . GLY A 1 95 ? -5.971 5.619 10.059 1.00 95.94 95 GLY A O 1
ATOM 705 N N . GLY A 1 96 ? -5.074 7.275 8.872 1.00 97.38 96 GLY A N 1
ATOM 706 C CA . GLY A 1 96 ? -6.005 7.178 7.748 1.00 97.38 96 GLY A CA 1
ATOM 707 C C . GLY A 1 96 ? -5.897 5.860 6.977 1.00 97.38 96 GLY A C 1
ATOM 708 O O . GLY A 1 96 ? -6.870 5.445 6.351 1.00 97.38 96 GLY A O 1
ATOM 709 N N . LEU A 1 97 ? -4.755 5.166 7.038 1.00 98.06 97 LEU A N 1
ATOM 710 C CA . LEU A 1 97 ? -4.605 3.825 6.457 1.00 98.06 97 LEU A CA 1
ATOM 711 C C . LEU A 1 97 ? -5.011 2.681 7.400 1.00 98.06 97 LEU A C 1
ATOM 713 O O . LEU A 1 97 ? -5.207 1.562 6.923 1.00 98.06 97 LEU A O 1
ATOM 717 N N . LEU A 1 98 ? -5.211 2.939 8.699 1.00 98.25 98 LEU A N 1
ATOM 718 C CA . LEU A 1 98 ? -5.615 1.906 9.666 1.00 98.25 98 LEU A CA 1
ATOM 719 C C . LEU A 1 98 ? -7.015 1.351 9.392 1.00 98.25 98 LEU A C 1
ATOM 721 O O . LEU A 1 98 ? -7.310 0.224 9.772 1.00 98.25 98 LEU A O 1
ATOM 725 N N . GLN A 1 99 ? -7.852 2.067 8.639 1.00 98.19 99 GLN A N 1
ATOM 726 C CA . GLN A 1 99 ? -9.130 1.533 8.160 1.00 98.19 99 GLN A CA 1
ATOM 727 C C . GLN A 1 99 ? -8.982 0.265 7.292 1.00 98.19 99 GLN A C 1
ATOM 729 O O . GLN A 1 99 ? -9.950 -0.465 7.109 1.00 98.19 99 GLN A O 1
ATOM 734 N N . TYR A 1 100 ? -7.792 0.013 6.728 1.00 98.38 100 TYR A N 1
ATOM 735 C CA . TYR A 1 100 ? -7.493 -1.192 5.948 1.00 98.38 100 TYR A CA 1
ATOM 736 C C . TYR A 1 100 ? -6.847 -2.303 6.788 1.00 98.38 100 TYR A C 1
ATOM 738 O O . TYR A 1 100 ? -6.571 -3.378 6.259 1.00 98.38 100 TYR A O 1
ATOM 746 N N . PHE A 1 101 ? -6.597 -2.068 8.079 1.00 98.12 101 PHE A N 1
ATOM 747 C CA . PHE A 1 101 ? -5.914 -3.020 8.950 1.00 98.12 101 PHE A CA 1
ATOM 748 C C . PHE A 1 101 ? -6.654 -4.356 9.021 1.00 98.12 101 PHE A C 1
ATOM 750 O O . PHE A 1 101 ? -6.049 -5.393 8.773 1.00 98.12 101 PHE A O 1
ATOM 757 N N . ASP A 1 102 ? -7.964 -4.341 9.277 1.00 98.19 102 ASP A N 1
ATOM 758 C CA . ASP A 1 102 ? -8.740 -5.573 9.455 1.00 98.19 102 ASP A CA 1
ATOM 759 C C . ASP A 1 102 ? -8.790 -6.442 8.198 1.00 98.19 102 ASP A C 1
ATOM 761 O O . ASP A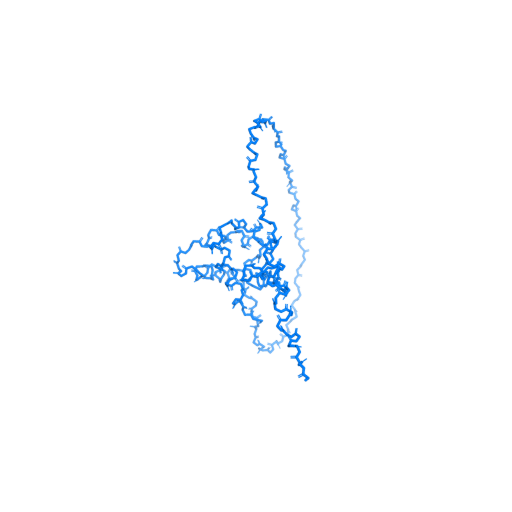 1 102 ? -8.657 -7.663 8.290 1.00 98.19 102 ASP A O 1
ATOM 765 N N . VAL A 1 103 ? -8.936 -5.823 7.022 1.00 98.38 103 VAL A N 1
ATOM 766 C CA . VAL A 1 103 ? -8.954 -6.559 5.751 1.00 98.38 103 VAL A CA 1
ATOM 767 C C . VAL A 1 103 ? -7.571 -7.109 5.412 1.00 98.38 103 VAL A C 1
ATOM 769 O O . VAL A 1 103 ? -7.455 -8.269 5.033 1.00 98.38 103 VAL A O 1
ATOM 772 N N . ILE A 1 104 ? -6.504 -6.336 5.628 1.00 97.81 104 ILE A N 1
ATOM 773 C CA . ILE A 1 104 ? -5.138 -6.816 5.390 1.00 97.81 104 ILE A CA 1
ATOM 774 C C . ILE A 1 104 ? -4.779 -7.937 6.375 1.00 97.81 104 ILE A C 1
ATOM 776 O O . ILE A 1 104 ? -4.170 -8.931 5.989 1.00 97.81 104 ILE A O 1
ATOM 780 N N . ARG A 1 105 ? -5.191 -7.812 7.639 1.00 97.38 105 ARG A N 1
ATOM 781 C CA . ARG A 1 105 ? -5.021 -8.843 8.666 1.00 97.38 105 ARG A CA 1
ATOM 782 C C . ARG A 1 105 ? -5.724 -10.142 8.284 1.00 97.38 105 ARG A C 1
ATOM 784 O O . ARG A 1 105 ? -5.152 -11.208 8.482 1.00 97.38 105 ARG A O 1
ATOM 791 N N . ALA A 1 106 ? -6.943 -10.059 7.751 1.00 97.81 106 ALA A N 1
ATOM 792 C CA . ALA A 1 106 ? -7.715 -11.228 7.340 1.00 97.81 106 ALA A CA 1
ATOM 793 C C . ALA A 1 106 ? -7.136 -11.915 6.092 1.00 97.81 106 ALA A C 1
ATOM 795 O O . ALA A 1 106 ? -7.028 -13.137 6.071 1.00 97.81 106 ALA A O 1
ATOM 796 N N . GLU A 1 107 ? -6.741 -11.140 5.081 1.00 97.94 107 GLU A N 1
ATOM 797 C CA . GLU A 1 107 ? -6.348 -11.666 3.765 1.00 97.94 107 GLU A CA 1
ATOM 798 C C . GLU A 1 107 ? -4.854 -12.020 3.669 1.00 97.94 107 GLU A C 1
ATOM 800 O O . GLU A 1 107 ? -4.476 -12.885 2.882 1.00 97.94 107 GLU A O 1
ATOM 805 N N . PHE A 1 108 ? -3.998 -11.377 4.473 1.00 97.00 108 PHE A N 1
ATOM 806 C CA . PHE A 1 108 ? -2.535 -11.535 4.432 1.00 97.00 108 PHE A CA 1
ATOM 807 C C . PHE A 1 108 ? -1.928 -11.979 5.773 1.00 97.00 108 PHE A C 1
ATOM 809 O O . PHE A 1 108 ? -0.714 -11.890 5.962 1.00 97.00 108 PHE A O 1
ATOM 816 N N . ASP A 1 109 ? -2.752 -12.397 6.744 1.00 96.44 109 ASP A N 1
ATOM 817 C CA . ASP A 1 109 ? -2.323 -12.845 8.084 1.00 96.44 109 ASP A CA 1
ATOM 818 C C . ASP A 1 109 ? -1.403 -11.851 8.829 1.00 96.44 109 ASP A C 1
ATOM 820 O O . ASP A 1 109 ? -0.569 -12.230 9.660 1.00 96.44 109 ASP A O 1
ATOM 824 N N . SER A 1 110 ? -1.532 -10.560 8.513 1.00 96.06 110 SER A N 1
ATOM 825 C CA . SER A 1 110 ? -0.632 -9.494 8.975 1.00 96.06 110 SER A CA 1
ATOM 826 C C . SER A 1 110 ? 0.851 -9.715 8.655 1.00 96.06 110 SER A C 1
ATOM 828 O O . SER A 1 110 ? 1.728 -9.196 9.345 1.00 96.06 110 SER A O 1
ATOM 830 N N . ASP A 1 111 ? 1.167 -10.483 7.612 1.00 95.81 111 ASP A N 1
ATOM 831 C CA . ASP A 1 111 ? 2.539 -10.762 7.207 1.00 95.81 111 ASP A CA 1
ATOM 832 C C . ASP A 1 111 ? 3.019 -9.776 6.130 1.00 95.81 111 ASP A C 1
ATOM 834 O O . ASP A 1 111 ? 2.639 -9.840 4.957 1.00 95.81 111 ASP A O 1
ATOM 838 N N . LEU A 1 112 ? 3.936 -8.881 6.512 1.00 96.69 112 LEU A N 1
ATOM 839 C CA . LEU A 1 112 ? 4.553 -7.922 5.589 1.00 96.69 112 LEU A CA 1
ATOM 840 C C . LEU A 1 112 ? 5.299 -8.613 4.430 1.00 96.69 112 LEU A C 1
ATOM 842 O O . LEU A 1 112 ? 5.436 -8.032 3.353 1.00 96.69 112 LEU A O 1
ATOM 846 N N . ARG A 1 113 ? 5.752 -9.864 4.591 1.00 96.31 113 ARG A N 1
ATOM 847 C CA . ARG A 1 113 ? 6.373 -10.627 3.494 1.00 96.31 113 ARG A CA 1
ATOM 848 C C . ARG A 1 113 ? 5.355 -10.982 2.413 1.00 96.31 113 ARG A C 1
ATOM 850 O O . ARG A 1 113 ? 5.691 -10.926 1.232 1.00 96.31 113 ARG A O 1
ATOM 857 N N . GLN A 1 114 ? 4.120 -11.299 2.802 1.00 96.50 114 GLN A N 1
ATOM 858 C CA . GLN A 1 114 ? 3.034 -11.562 1.857 1.00 96.50 114 GLN A CA 1
ATOM 859 C C . GLN A 1 114 ? 2.598 -10.278 1.149 1.00 96.50 114 GLN A C 1
ATOM 861 O O . GLN A 1 114 ? 2.441 -10.281 -0.069 1.00 96.50 114 GLN A O 1
ATOM 866 N N . LEU A 1 115 ? 2.513 -9.154 1.871 1.00 97.38 115 LEU A N 1
ATOM 867 C CA . LEU A 1 115 ? 2.285 -7.847 1.245 1.00 97.38 115 LEU A CA 1
ATOM 868 C C . LEU A 1 115 ? 3.377 -7.505 0.230 1.00 97.38 115 LEU A C 1
ATOM 870 O O . LEU A 1 115 ? 3.093 -7.013 -0.854 1.00 97.38 115 LEU A O 1
ATOM 874 N N . ARG A 1 116 ? 4.641 -7.808 0.520 1.00 97.25 116 ARG A N 1
ATOM 875 C CA . ARG A 1 116 ? 5.707 -7.611 -0.466 1.00 97.25 116 ARG A CA 1
ATOM 876 C C . ARG A 1 116 ? 5.532 -8.485 -1.711 1.00 97.25 116 ARG A C 1
ATOM 878 O O . ARG A 1 116 ? 5.881 -8.042 -2.804 1.00 97.25 116 ARG A O 1
ATOM 885 N N . ALA A 1 117 ? 4.994 -9.694 -1.569 1.00 97.19 117 ALA A N 1
ATOM 886 C CA . ALA A 1 117 ? 4.758 -10.595 -2.694 1.00 97.19 117 ALA A CA 1
ATOM 887 C C . ALA A 1 117 ? 3.722 -10.054 -3.698 1.00 97.19 117 ALA A C 1
ATOM 889 O O . ALA A 1 117 ? 3.730 -10.489 -4.847 1.00 97.19 117 ALA A O 1
ATOM 890 N N . VAL A 1 118 ? 2.894 -9.066 -3.322 1.00 97.94 118 VAL A N 1
ATOM 891 C CA . VAL A 1 118 ? 1.982 -8.398 -4.271 1.00 97.94 118 VAL A CA 1
ATOM 892 C C . VAL A 1 118 ? 2.702 -7.439 -5.229 1.00 97.94 118 VAL A C 1
ATOM 894 O O . VAL A 1 118 ? 2.090 -6.914 -6.162 1.00 97.94 118 VAL A O 1
ATOM 897 N N . ARG A 1 119 ? 4.001 -7.187 -5.019 1.00 98.06 119 ARG A N 1
ATOM 898 C CA . ARG A 1 119 ? 4.828 -6.400 -5.936 1.00 98.06 119 ARG A CA 1
ATOM 899 C C . ARG A 1 119 ? 5.107 -7.197 -7.208 1.00 98.06 119 ARG A C 1
ATOM 901 O O . ARG A 1 119 ? 5.678 -8.284 -7.169 1.00 98.06 119 ARG A O 1
ATOM 908 N N . LEU A 1 120 ? 4.769 -6.607 -8.345 1.00 97.56 120 LEU A N 1
ATOM 909 C CA . LEU A 1 120 ? 5.016 -7.179 -9.660 1.00 97.56 120 LEU A CA 1
ATOM 910 C C . LEU A 1 120 ? 6.494 -7.051 -10.042 1.00 97.56 120 LEU A C 1
ATOM 912 O O . LEU A 1 120 ? 7.131 -6.031 -9.775 1.00 97.56 120 LEU A O 1
ATOM 916 N N . ILE A 1 121 ? 7.025 -8.081 -10.704 1.00 96.62 121 ILE A N 1
ATOM 917 C CA . ILE A 1 121 ? 8.376 -8.057 -11.289 1.00 96.62 121 ILE A CA 1
ATOM 918 C C . ILE A 1 121 ? 8.405 -7.094 -12.483 1.00 96.62 121 ILE A C 1
ATOM 920 O O . ILE A 1 121 ? 9.311 -6.274 -12.599 1.00 96.62 121 ILE A O 1
ATOM 924 N N . GLU A 1 122 ? 7.378 -7.162 -13.330 1.00 97.19 122 GLU A N 1
ATOM 925 C CA . GLU A 1 122 ? 7.174 -6.270 -14.469 1.00 97.19 122 GLU A CA 1
ATOM 926 C C . GLU A 1 122 ? 5.959 -5.370 -14.193 1.00 97.19 122 GLU A C 1
ATOM 928 O O . GLU A 1 122 ? 4.830 -5.869 -14.114 1.00 97.19 122 GLU A O 1
ATOM 933 N N . PRO A 1 123 ? 6.156 -4.052 -13.997 1.00 96.94 123 PRO A N 1
ATOM 934 C CA . PRO A 1 123 ? 5.057 -3.121 -13.772 1.00 96.94 123 PRO A CA 1
ATOM 935 C C . PRO A 1 123 ? 4.081 -3.110 -14.953 1.00 96.94 123 PRO A C 1
ATOM 937 O O . PRO A 1 123 ? 4.492 -2.998 -16.106 1.00 96.94 123 PRO A O 1
ATOM 940 N N . ARG A 1 124 ? 2.775 -3.170 -14.671 1.00 95.50 124 ARG A N 1
ATOM 941 C CA . ARG A 1 124 ? 1.729 -3.139 -15.714 1.00 95.50 124 ARG A CA 1
ATOM 942 C C . ARG A 1 124 ? 1.432 -1.733 -16.228 1.00 95.50 124 ARG A C 1
ATOM 944 O O . ARG A 1 124 ? 0.857 -1.576 -17.300 1.00 95.50 124 ARG A O 1
ATOM 951 N N . SER A 1 125 ? 1.781 -0.710 -15.457 1.00 95.38 125 SER A N 1
ATOM 952 C CA . SER A 1 125 ? 1.600 0.694 -15.818 1.00 95.38 125 SER A CA 1
ATOM 953 C C . SER A 1 125 ? 2.723 1.550 -15.236 1.00 95.38 125 SER A C 1
ATOM 955 O O . SER A 1 125 ? 3.469 1.115 -14.356 1.00 95.38 125 SER A O 1
ATOM 957 N N . ALA A 1 126 ? 2.877 2.769 -15.754 1.00 92.62 126 ALA A N 1
ATOM 958 C CA . ALA A 1 126 ? 3.904 3.687 -15.285 1.00 92.62 126 ALA A CA 1
ATOM 959 C C . ALA A 1 126 ? 3.648 4.140 -13.835 1.00 92.62 126 ALA A C 1
ATOM 961 O O . ALA A 1 126 ? 2.517 4.425 -13.435 1.00 92.62 126 ALA A O 1
ATOM 962 N N . GLY A 1 127 ? 4.728 4.276 -13.064 1.00 95.62 127 GLY A N 1
ATOM 963 C CA . GLY A 1 127 ? 4.701 4.795 -11.696 1.00 95.62 127 GLY A CA 1
ATOM 964 C C . GLY A 1 127 ? 4.520 3.729 -10.610 1.00 95.62 127 GLY A C 1
ATOM 965 O O . GLY A 1 127 ? 4.426 2.535 -10.871 1.00 95.62 127 GLY A O 1
ATOM 966 N N . VAL A 1 128 ? 4.487 4.183 -9.353 1.00 97.12 128 VAL A N 1
ATOM 967 C CA . VAL A 1 128 ? 4.525 3.299 -8.170 1.00 97.12 128 VAL A CA 1
ATOM 968 C C . VAL A 1 128 ? 3.280 2.431 -8.000 1.00 97.12 128 VAL A C 1
ATOM 970 O O . VAL A 1 128 ? 3.375 1.343 -7.455 1.00 97.12 128 VAL A O 1
ATOM 973 N N . VAL A 1 129 ? 2.110 2.885 -8.457 1.00 98.00 129 VAL A N 1
ATOM 974 C CA . VAL A 1 129 ? 0.867 2.100 -8.340 1.00 98.00 129 VAL A CA 1
ATOM 975 C C . VAL A 1 129 ? 0.864 0.935 -9.335 1.00 98.00 129 VAL A C 1
ATOM 977 O O . VAL A 1 129 ? 0.347 -0.131 -9.018 1.00 98.00 129 VAL A O 1
ATOM 980 N N . GLY A 1 130 ? 1.490 1.109 -10.504 1.00 97.88 130 GLY A N 1
ATOM 981 C CA . GLY A 1 130 ? 1.587 0.078 -11.541 1.00 97.88 130 GLY A CA 1
ATOM 982 C C . GLY A 1 130 ? 2.537 -1.071 -11.215 1.00 97.88 130 GLY A C 1
ATOM 983 O O . GLY A 1 130 ? 2.522 -2.085 -11.913 1.00 97.88 130 GLY A O 1
ATOM 984 N N . SER A 1 131 ? 3.345 -0.935 -10.157 1.00 98.19 131 SER A N 1
ATOM 985 C CA . SER A 1 131 ? 4.233 -1.992 -9.666 1.00 98.19 131 SER A CA 1
ATOM 986 C C . SER A 1 131 ? 3.554 -2.948 -8.681 1.00 98.19 131 SER A C 1
ATOM 988 O O . SER A 1 131 ? 4.218 -3.843 -8.167 1.00 98.19 131 SER A O 1
ATOM 990 N N . ILE A 1 132 ? 2.272 -2.752 -8.368 1.00 98.44 132 ILE A N 1
ATOM 991 C CA . ILE A 1 132 ? 1.508 -3.576 -7.425 1.00 98.44 132 ILE A CA 1
ATOM 992 C C . ILE A 1 132 ? 0.394 -4.298 -8.181 1.00 98.44 132 ILE A C 1
ATOM 994 O O . ILE A 1 132 ? -0.222 -3.716 -9.077 1.00 98.44 132 ILE A O 1
ATOM 998 N N . ASP A 1 133 ? 0.128 -5.554 -7.824 1.00 98.12 133 ASP A N 1
ATOM 999 C CA . ASP A 1 133 ? -0.961 -6.326 -8.418 1.00 98.12 133 ASP A CA 1
ATOM 1000 C C . ASP A 1 133 ? -2.320 -5.631 -8.212 1.00 98.12 133 ASP A C 1
ATOM 1002 O O . ASP A 1 133 ? -2.648 -5.131 -7.136 1.00 98.12 133 ASP A O 1
ATOM 1006 N N . GLN A 1 134 ? -3.136 -5.612 -9.264 1.00 97.56 134 GLN A N 1
ATOM 1007 C CA . GLN A 1 134 ? -4.460 -5.004 -9.261 1.00 97.56 134 GLN A CA 1
ATOM 1008 C C . GLN A 1 134 ? -5.423 -5.720 -8.303 1.00 97.56 134 GLN A C 1
ATOM 1010 O O . GLN A 1 134 ? -6.314 -5.076 -7.740 1.00 97.56 134 GLN A O 1
ATOM 1015 N N . SER A 1 135 ? -5.241 -7.031 -8.114 1.00 97.88 135 SER A N 1
ATOM 1016 C CA . SER A 1 135 ? -6.046 -7.855 -7.205 1.00 97.88 135 SER A CA 1
ATOM 1017 C C . SER A 1 135 ? -5.992 -7.334 -5.763 1.00 97.88 135 SER A C 1
ATOM 1019 O O . SER A 1 135 ? -7.027 -7.239 -5.105 1.00 97.88 135 SER A O 1
ATOM 1021 N N . PHE A 1 136 ? -4.821 -6.868 -5.313 1.00 98.31 136 PHE A N 1
ATOM 1022 C CA . PHE A 1 136 ? -4.615 -6.295 -3.982 1.00 98.31 136 PHE A CA 1
ATOM 1023 C C . PHE A 1 136 ? -5.559 -5.119 -3.705 1.00 98.31 136 PHE A C 1
ATOM 1025 O O . PHE A 1 136 ? -6.188 -5.049 -2.650 1.00 98.31 136 PHE A O 1
ATOM 1032 N N . TRP A 1 137 ? -5.721 -4.207 -4.668 1.00 98.12 137 TRP A N 1
ATOM 1033 C CA . TRP A 1 137 ? -6.597 -3.043 -4.504 1.00 98.12 137 TRP A CA 1
ATOM 1034 C C . TRP A 1 137 ? -8.072 -3.425 -4.393 1.00 98.12 137 TRP A C 1
ATOM 1036 O O . TRP A 1 137 ? -8.827 -2.734 -3.707 1.00 98.12 137 TRP A O 1
ATOM 1046 N N . GLN A 1 138 ? -8.479 -4.491 -5.085 1.00 97.94 138 GLN A N 1
ATOM 1047 C CA . GLN A 1 138 ? -9.851 -4.994 -5.073 1.00 97.94 138 GLN A CA 1
ATOM 1048 C C . GLN A 1 138 ? -10.159 -5.698 -3.752 1.00 97.94 138 GLN A C 1
ATOM 1050 O O . GLN A 1 138 ? -11.150 -5.358 -3.112 1.00 97.94 138 GLN A O 1
ATOM 1055 N N . VAL A 1 139 ? -9.274 -6.601 -3.323 1.00 97.81 139 VAL A N 1
ATOM 1056 C CA . VAL A 1 139 ? -9.399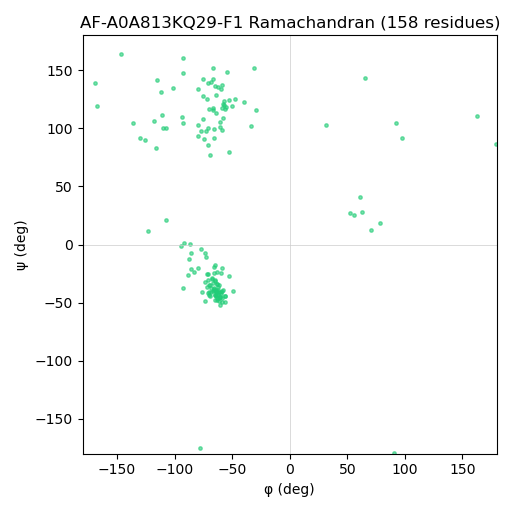 -7.365 -2.074 1.00 97.81 139 VAL A CA 1
ATOM 1057 C C . VAL A 1 139 ? -9.411 -6.433 -0.862 1.00 97.81 139 VAL A C 1
ATOM 1059 O O . VAL A 1 139 ? -10.329 -6.482 -0.051 1.00 97.81 139 VAL A O 1
ATOM 1062 N N . CYS A 1 140 ? -8.468 -5.492 -0.786 1.00 97.94 140 CYS A N 1
ATOM 1063 C CA . CYS A 1 140 ? -8.398 -4.531 0.318 1.00 97.94 140 CYS A CA 1
ATOM 1064 C C . CYS A 1 140 ? -9.426 -3.387 0.211 1.00 97.94 140 CYS A C 1
ATOM 1066 O O . CYS A 1 140 ? -9.476 -2.520 1.083 1.00 97.94 140 CYS A O 1
ATOM 1068 N N . GLY A 1 141 ? -10.212 -3.315 -0.870 1.00 97.62 141 GLY A N 1
ATOM 1069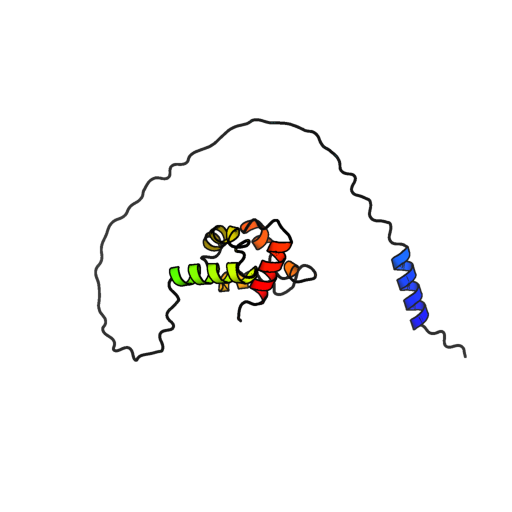 C CA . GLY A 1 141 ? -11.219 -2.268 -1.063 1.00 97.62 141 GLY A CA 1
ATOM 1070 C C . GLY A 1 141 ? -10.649 -0.842 -1.142 1.00 97.62 141 GLY A C 1
ATOM 1071 O O . GLY A 1 141 ? -11.329 0.128 -0.791 1.00 97.62 141 GLY A O 1
ATOM 1072 N N . VAL A 1 142 ? -9.403 -0.670 -1.596 1.00 98.19 142 VAL A N 1
ATOM 1073 C CA . VAL A 1 142 ? -8.740 0.644 -1.647 1.00 98.19 142 VAL A CA 1
ATOM 1074 C C . VAL A 1 142 ? -9.221 1.411 -2.877 1.00 98.19 142 VAL A C 1
ATOM 1076 O O . VAL A 1 142 ? -8.793 1.157 -4.006 1.00 98.19 142 VAL A O 1
ATOM 1079 N N . LYS A 1 143 ? -10.120 2.378 -2.676 1.00 97.12 143 LYS A N 1
ATOM 1080 C CA . LYS A 1 143 ? -10.725 3.165 -3.767 1.00 97.12 143 LYS A CA 1
ATOM 1081 C C . LYS A 1 143 ? -9.977 4.464 -4.075 1.00 97.12 143 LYS A C 1
ATOM 1083 O O . LYS A 1 143 ? -9.874 4.846 -5.236 1.00 97.12 143 LYS A O 1
ATOM 1088 N N . THR A 1 144 ? -9.452 5.144 -3.058 1.00 97.94 144 THR A N 1
ATOM 1089 C CA . THR A 1 144 ? -8.842 6.471 -3.218 1.00 97.94 144 THR A CA 1
ATOM 1090 C C . THR A 1 144 ? -7.416 6.366 -3.764 1.00 97.94 144 THR A C 1
ATOM 1092 O O . THR A 1 144 ? -6.600 5.577 -3.285 1.00 97.94 144 THR A O 1
ATOM 1095 N N . MET A 1 145 ? -7.082 7.195 -4.760 1.00 97.81 145 MET A N 1
ATOM 1096 C CA . MET A 1 145 ? -5.745 7.185 -5.371 1.00 97.81 145 MET A CA 1
ATOM 1097 C C . MET A 1 145 ? -4.643 7.544 -4.361 1.00 97.81 145 MET A C 1
ATOM 1099 O O . MET A 1 145 ? -3.572 6.942 -4.380 1.00 97.81 145 MET A O 1
ATOM 1103 N N . GLY A 1 146 ? -4.919 8.473 -3.438 1.00 97.69 146 GLY A N 1
ATOM 1104 C CA . GLY A 1 146 ? -3.976 8.857 -2.384 1.00 97.69 146 GLY A CA 1
ATOM 1105 C C . GLY A 1 146 ? -3.561 7.677 -1.501 1.00 97.69 146 GLY A C 1
ATOM 1106 O O . GLY A 1 146 ? -2.369 7.465 -1.290 1.00 97.69 146 GLY A O 1
ATOM 1107 N N . HIS A 1 147 ? -4.519 6.853 -1.059 1.00 98.31 147 HIS A N 1
ATOM 1108 C CA . HIS A 1 147 ? -4.214 5.676 -0.239 1.00 98.31 147 HIS A CA 1
ATOM 1109 C C . HIS A 1 147 ? -3.472 4.604 -1.043 1.00 98.31 147 HIS A C 1
ATOM 1111 O O . HIS A 1 147 ? -2.495 4.048 -0.547 1.00 98.31 147 HIS A O 1
ATOM 1117 N N . ARG A 1 148 ? -3.862 4.370 -2.309 1.00 98.38 148 ARG A N 1
ATOM 1118 C CA . ARG A 1 148 ? -3.128 3.455 -3.206 1.00 98.38 148 ARG A CA 1
ATOM 1119 C C . ARG A 1 148 ? -1.669 3.862 -3.353 1.00 98.38 148 ARG A C 1
ATOM 1121 O O . ARG A 1 148 ? -0.786 3.017 -3.267 1.00 98.38 148 ARG A O 1
ATOM 1128 N N . MET A 1 149 ? -1.403 5.154 -3.539 1.00 98.19 149 MET A N 1
ATOM 1129 C CA . MET A 1 149 ? -0.039 5.661 -3.650 1.00 98.19 149 MET A CA 1
ATOM 1130 C C . MET A 1 149 ? 0.782 5.461 -2.374 1.00 98.19 149 MET A C 1
ATOM 1132 O O . MET A 1 149 ? 1.944 5.066 -2.475 1.00 98.19 149 MET A O 1
ATOM 1136 N N . LEU A 1 150 ? 0.211 5.735 -1.198 1.00 98.31 150 LEU A N 1
ATOM 1137 C CA . LEU A 1 150 ? 0.908 5.548 0.079 1.00 98.31 150 LEU A CA 1
ATOM 1138 C C . LEU A 1 150 ? 1.225 4.070 0.328 1.00 98.31 150 LEU A C 1
ATOM 1140 O O . LEU A 1 150 ? 2.379 3.733 0.585 1.00 98.31 150 LEU A O 1
ATOM 1144 N N . LEU A 1 151 ? 0.239 3.188 0.147 1.00 98.44 151 LEU A N 1
ATOM 1145 C CA . LEU A 1 151 ? 0.422 1.742 0.281 1.00 98.44 151 LEU A CA 1
ATOM 1146 C C . LEU A 1 151 ? 1.444 1.204 -0.725 1.00 98.44 151 LEU A C 1
ATOM 1148 O O . LEU A 1 151 ? 2.357 0.483 -0.338 1.00 98.44 151 LEU A O 1
ATOM 1152 N N . ALA A 1 152 ? 1.357 1.597 -1.998 1.00 98.31 152 ALA A N 1
ATOM 1153 C CA . ALA A 1 152 ? 2.300 1.152 -3.022 1.00 98.31 152 ALA A CA 1
ATOM 1154 C C . ALA A 1 152 ? 3.743 1.577 -2.709 1.00 98.31 152 ALA A C 1
ATOM 1156 O O . ALA A 1 152 ? 4.677 0.794 -2.880 1.00 98.31 152 ALA A O 1
ATOM 1157 N N . ARG A 1 153 ? 3.945 2.809 -2.221 1.00 98.19 153 ARG A N 1
ATOM 1158 C CA . ARG A 1 153 ? 5.263 3.267 -1.754 1.00 98.19 153 ARG A CA 1
ATOM 1159 C C . ARG A 1 153 ? 5.740 2.447 -0.561 1.00 98.19 153 ARG A C 1
ATOM 1161 O O . ARG A 1 153 ? 6.876 1.988 -0.581 1.00 98.19 153 ARG A O 1
ATOM 1168 N N . GLY A 1 154 ? 4.872 2.224 0.423 1.00 98.06 154 GLY A N 1
ATOM 1169 C CA . GLY A 1 154 ? 5.175 1.404 1.590 1.00 98.06 154 GLY A CA 1
ATOM 1170 C C . GLY A 1 154 ? 5.618 -0.007 1.222 1.00 98.06 154 GLY A C 1
ATOM 1171 O O . GLY A 1 154 ? 6.660 -0.461 1.682 1.00 98.06 154 GLY A O 1
ATOM 1172 N N . ILE A 1 155 ? 4.862 -0.678 0.350 1.00 98.12 155 ILE A N 1
ATOM 1173 C CA . ILE A 1 155 ? 5.140 -2.051 -0.093 1.00 98.12 155 ILE A CA 1
ATOM 1174 C C . ILE A 1 155 ? 6.477 -2.118 -0.837 1.00 98.12 155 ILE A C 1
ATOM 1176 O O . ILE A 1 155 ? 7.270 -3.032 -0.617 1.00 98.12 155 ILE A O 1
ATOM 1180 N N . ASN A 1 156 ? 6.767 -1.129 -1.685 1.00 97.75 156 ASN A N 1
ATOM 1181 C CA . ASN A 1 156 ? 8.033 -1.063 -2.413 1.00 97.75 156 ASN A CA 1
ATOM 1182 C C . ASN A 1 156 ? 9.255 -0.853 -1.500 1.00 97.75 156 ASN A C 1
ATOM 1184 O O . ASN A 1 156 ? 10.355 -1.240 -1.892 1.00 97.75 156 ASN A O 1
ATOM 1188 N N . LEU A 1 157 ? 9.067 -0.275 -0.308 1.00 97.69 157 LEU A N 1
ATOM 1189 C CA . LEU A 1 157 ? 10.116 -0.064 0.696 1.00 97.69 157 LEU A CA 1
ATOM 1190 C C . LEU A 1 157 ? 10.336 -1.269 1.625 1.00 97.69 157 LEU A C 1
ATOM 1192 O O . LEU A 1 157 ? 11.288 -1.256 2.405 1.00 97.69 157 LEU A O 1
ATOM 1196 N N . LEU A 1 158 ? 9.494 -2.307 1.561 1.00 96.62 158 LEU A N 1
ATOM 1197 C CA . LEU A 1 158 ? 9.652 -3.488 2.410 1.00 96.62 158 LEU A CA 1
ATOM 1198 C C . LEU A 1 158 ? 10.954 -4.247 2.079 1.00 96.62 158 LEU A C 1
ATOM 1200 O O . LEU A 1 158 ? 11.270 -4.445 0.899 1.00 96.62 158 LEU A O 1
ATOM 1204 N N . PRO A 1 159 ? 11.706 -4.695 3.105 1.00 92.69 159 PRO A N 1
ATOM 1205 C CA . PRO A 1 159 ? 13.016 -5.306 2.921 1.00 92.69 159 PRO A CA 1
ATOM 1206 C C . PRO A 1 159 ? 12.965 -6.654 2.193 1.00 92.69 159 PRO A C 1
ATOM 1208 O O . PRO A 1 159 ? 11.964 -7.377 2.247 1.00 92.69 159 PRO A O 1
ATOM 1211 N N . GLY A 1 160 ? 14.093 -6.910 1.515 1.00 80.44 160 GLY A N 1
ATOM 1212 C CA . GLY A 1 160 ? 14.459 -7.974 0.571 1.00 80.44 160 GLY A CA 1
ATOM 1213 C C . GLY A 1 160 ? 14.613 -9.379 1.131 1.00 80.44 160 GLY A C 1
ATOM 1214 O O . GLY A 1 160 ? 15.222 -9.493 2.207 1.00 80.44 160 GLY A O 1
#

Radius of gyration: 28.26 Å; Cα contacts (8 Å, |Δi|>4): 83; chains: 1; bounding box: 64×58×79 Å

Foldseek 3Di:
DDDDPPVVVVVVVVVVVVVPDPDDPPPDDDPDPDDDDDDDDDDDDDDDDDDDDDDDDDDDDDDPDDDDPPPPPDDLVVLLVVLQVLQCVLVPNPCPSVVLSVLCCVPVVSDLVSLLVQFAPDFPDDDQLSRGHPVVCVSSVPDDPVSSNSSSVSSVPDDD

Organism: Polarella glacialis (NCBI:txid89957)

Solvent-accessible surface area (backbone atoms only — not comparable to full-atom values): 10557 Å² total; per-residue (Å²): 139,85,82,74,61,67,69,59,56,53,52,54,52,53,56,51,60,68,70,69,60,74,78,76,78,75,83,76,81,79,82,78,83,80,78,94,72,90,76,88,82,88,80,89,77,87,79,79,86,82,87,81,84,87,87,84,87,90,82,90,79,91,70,91,74,74,89,62,85,73,80,71,74,77,54,72,71,59,30,46,53,51,44,51,52,51,38,21,56,64,61,74,66,65,42,78,52,49,82,41,45,67,52,42,38,70,77,42,71,26,37,68,69,54,55,39,64,44,48,45,93,71,54,84,43,87,63,62,58,24,30,40,48,70,63,56,39,61,75,55,63,59,78,53,67,69,59,45,46,43,50,31,50,52,42,72,67,54,85,132

Mean predicted aligned error: 17.02 Å